Protein AF-A0A381QPS3-F1 (afdb_monomer)

pLDDT: mean 86.24, std 10.53, range [56.44, 96.69]

Organism: NCBI:txid408172

Foldseek 3Di:
DFKWWFQDKDLDVVVVVVVLVVLVPDPPRPDDPVQWDWFWADDPVGIMITTTGHDDPDPVVQVVVCVVCVPRCVDGDMDGSVVRD

Mean predicted aligned error: 4.9 Å

Sequence (85 aa):
MKFSIQVYTSDDYDVIKNMIKSMMNSVDSIFSSEDLYVAVLKHNFGNEFFLLYKNFNSRNEALDHCDKYVYFLDNCIIVNVQNLE

Structure (mmCIF, N/CA/C/O backbone):
data_AF-A0A381QPS3-F1
#
_entry.id   AF-A0A381QPS3-F1
#
loop_
_atom_site.group_PDB
_atom_site.id
_atom_site.type_symbol
_atom_site.label_atom_id
_atom_site.label_alt_id
_atom_site.label_comp_id
_atom_site.label_asym_id
_atom_site.label_entity_id
_atom_site.label_seq_id
_atom_site.pdbx_PDB_ins_code
_atom_site.Cartn_x
_atom_site.Cartn_y
_atom_site.Cartn_z
_atom_site.occupancy
_atom_site.B_iso_or_equiv
_atom_site.auth_seq_id
_atom_site.auth_comp_id
_atom_site.auth_asym_id
_atom_site.auth_atom_id
_atom_site.pdbx_PDB_model_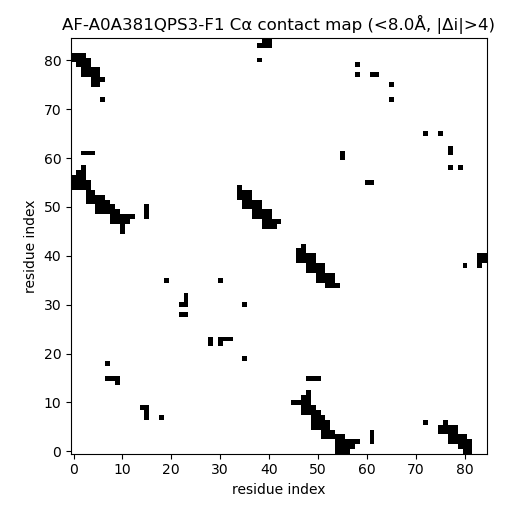num
ATOM 1 N N . MET A 1 1 ? 1.294 12.874 -2.014 1.00 74.06 1 MET A N 1
ATOM 2 C CA . MET A 1 1 ? 1.545 11.568 -2.662 1.00 74.06 1 MET A CA 1
ATOM 3 C C . MET A 1 1 ? 0.724 11.532 -3.942 1.00 74.06 1 MET A C 1
ATOM 5 O O . MET A 1 1 ? -0.423 11.951 -3.873 1.00 74.06 1 MET A O 1
ATOM 9 N N . LYS A 1 2 ? 1.294 11.169 -5.102 1.00 90.50 2 LYS A N 1
ATOM 10 C CA . LYS A 1 2 ? 0.534 11.167 -6.374 1.00 90.50 2 LYS A CA 1
ATOM 11 C C . LYS A 1 2 ? 0.117 9.758 -6.758 1.00 90.50 2 LYS A C 1
ATOM 13 O O . LYS A 1 2 ? -1.065 9.441 -6.725 1.00 90.50 2 LYS A O 1
ATOM 18 N N . PHE A 1 3 ? 1.093 8.910 -7.049 1.00 93.81 3 PHE A N 1
ATOM 19 C CA . PHE A 1 3 ? 0.865 7.506 -7.356 1.00 93.81 3 PHE A CA 1
ATOM 20 C C . PHE A 1 3 ? 1.543 6.632 -6.313 1.00 93.81 3 PHE A C 1
ATOM 22 O O . PHE A 1 3 ? 2.590 6.991 -5.778 1.00 93.81 3 PHE A O 1
ATOM 29 N N . SER A 1 4 ? 0.937 5.494 -6.016 1.00 93.69 4 SER A N 1
ATOM 30 C CA . SER A 1 4 ? 1.491 4.503 -5.102 1.00 93.69 4 SER A CA 1
ATOM 31 C C . SER A 1 4 ? 1.072 3.106 -5.532 1.00 93.69 4 SER A C 1
ATOM 33 O O . SER A 1 4 ? 0.186 2.953 -6.374 1.00 93.69 4 SER A O 1
ATOM 35 N N . ILE A 1 5 ? 1.716 2.093 -4.972 1.00 91.50 5 ILE A N 1
ATOM 36 C CA . ILE A 1 5 ? 1.378 0.697 -5.209 1.00 91.50 5 ILE A CA 1
ATOM 37 C C . ILE A 1 5 ? 0.526 0.209 -4.038 1.00 91.50 5 ILE A C 1
ATOM 39 O O . ILE A 1 5 ? 0.948 0.293 -2.887 1.00 91.50 5 ILE A O 1
ATOM 43 N N . GLN A 1 6 ? -0.671 -0.304 -4.311 1.00 91.50 6 GLN A N 1
ATOM 44 C CA . GLN A 1 6 ? -1.492 -0.958 -3.299 1.00 91.50 6 GLN A CA 1
ATOM 45 C C . GLN A 1 6 ? -0.915 -2.334 -2.985 1.00 91.50 6 GLN A C 1
ATOM 47 O O . GLN A 1 6 ? -0.811 -3.195 -3.857 1.00 91.50 6 GLN A O 1
ATOM 52 N N . VAL A 1 7 ? -0.604 -2.537 -1.710 1.00 90.06 7 VAL A N 1
ATOM 53 C CA . VAL A 1 7 ? -0.174 -3.827 -1.169 1.00 90.06 7 VAL A CA 1
ATOM 54 C C . VAL A 1 7 ? -1.360 -4.592 -0.598 1.00 90.06 7 VAL A C 1
ATOM 56 O O . VAL A 1 7 ? -1.469 -5.803 -0.766 1.00 90.06 7 VAL A O 1
ATOM 59 N N . TYR A 1 8 ? -2.259 -3.889 0.091 1.00 91.44 8 TYR A N 1
ATOM 60 C CA . TYR A 1 8 ? -3.409 -4.498 0.745 1.00 91.44 8 TYR A CA 1
ATOM 61 C C . TYR A 1 8 ? -4.537 -3.478 0.926 1.00 91.44 8 TYR A C 1
ATOM 63 O O . TYR A 1 8 ? -4.275 -2.277 0.993 1.00 91.44 8 TYR A O 1
ATOM 71 N N . THR A 1 9 ? -5.778 -3.952 1.023 1.00 93.44 9 THR A N 1
ATOM 72 C CA . THR A 1 9 ? -6.944 -3.133 1.389 1.00 93.44 9 THR A CA 1
ATOM 73 C C . THR A 1 9 ? -7.800 -3.876 2.409 1.00 93.44 9 THR A C 1
ATOM 75 O O . THR A 1 9 ? -7.849 -5.107 2.391 1.00 93.44 9 THR A O 1
ATOM 78 N N . SER A 1 10 ? -8.427 -3.141 3.322 1.00 95.88 10 SER A N 1
ATOM 79 C CA . SER A 1 10 ? -9.331 -3.670 4.346 1.00 95.88 10 SER A CA 1
ATOM 80 C C . SER A 1 10 ? -10.210 -2.545 4.884 1.00 95.88 10 SER A C 1
ATOM 82 O O . SER A 1 10 ? -9.746 -1.415 5.013 1.00 95.88 10 SER A O 1
ATOM 84 N N . ASP A 1 11 ? -11.450 -2.840 5.254 1.00 96.00 11 ASP A N 1
ATOM 85 C CA . ASP A 1 11 ? -12.306 -1.936 6.032 1.00 96.00 11 ASP A CA 1
ATOM 86 C C . ASP A 1 11 ? -11.965 -1.947 7.538 1.00 96.00 11 ASP A C 1
ATOM 88 O O . ASP A 1 11 ? -12.307 -1.021 8.274 1.00 96.00 11 ASP A O 1
ATOM 92 N N . ASP A 1 12 ? -11.215 -2.954 7.992 1.00 96.25 12 ASP A N 1
ATOM 93 C CA . ASP A 1 12 ? -10.665 -3.061 9.343 1.00 96.25 12 ASP A CA 1
ATOM 94 C C . ASP A 1 12 ? -9.202 -2.576 9.410 1.00 96.25 12 ASP A C 1
ATOM 96 O O . ASP A 1 12 ? -8.290 -3.161 8.811 1.00 96.25 12 ASP A O 1
ATOM 100 N N . TYR A 1 13 ? -8.960 -1.520 10.192 1.00 95.12 13 TYR A N 1
ATOM 101 C CA . TYR A 1 13 ? -7.632 -0.943 10.407 1.00 95.12 13 TYR A CA 1
ATOM 102 C C . TYR A 1 13 ? -6.688 -1.843 11.228 1.00 95.12 13 TYR A C 1
ATOM 104 O O . TYR A 1 13 ? -5.463 -1.746 11.089 1.00 95.12 13 TYR A O 1
ATOM 112 N N . ASP A 1 14 ? -7.206 -2.729 12.082 1.00 96.69 14 ASP A N 1
ATOM 113 C CA . ASP A 1 14 ? -6.378 -3.684 12.825 1.00 96.69 14 ASP A CA 1
ATOM 114 C C . ASP A 1 14 ? -5.760 -4.728 11.890 1.00 96.69 14 ASP A C 1
ATOM 116 O O . ASP A 1 14 ? -4.587 -5.084 12.055 1.00 96.69 14 ASP A O 1
ATOM 120 N N . VAL A 1 15 ? -6.483 -5.130 10.841 1.00 96.38 15 VAL A N 1
ATOM 121 C CA . VAL A 1 15 ? -5.949 -5.994 9.778 1.00 96.38 15 VAL A CA 1
ATOM 122 C C . VAL A 1 15 ? -4.792 -5.305 9.049 1.00 96.38 15 VAL A C 1
ATOM 124 O O . VAL A 1 15 ? -3.739 -5.917 8.869 1.00 96.38 15 VAL A O 1
ATOM 127 N N . ILE A 1 16 ? -4.919 -4.012 8.722 1.00 95.88 16 ILE A N 1
ATOM 128 C CA . ILE A 1 16 ? -3.830 -3.225 8.112 1.00 95.88 16 ILE A CA 1
ATOM 129 C C . ILE A 1 16 ? -2.593 -3.194 9.013 1.00 95.88 16 ILE A C 1
ATOM 131 O O . ILE A 1 16 ? -1.478 -3.448 8.554 1.00 95.88 16 ILE A O 1
ATOM 135 N N . LYS A 1 17 ? -2.771 -2.929 10.314 1.00 94.56 17 LYS A N 1
ATOM 136 C CA . LYS A 1 17 ? -1.662 -2.917 11.282 1.00 94.56 17 LYS A CA 1
ATOM 137 C C . LYS A 1 17 ? -0.974 -4.278 11.387 1.00 94.56 17 LYS A C 1
ATOM 139 O O . LYS A 1 17 ? 0.251 -4.332 11.501 1.00 94.56 17 LYS A O 1
ATOM 144 N N . ASN A 1 18 ? -1.735 -5.368 11.345 1.00 94.00 18 ASN A N 1
ATOM 145 C CA . ASN A 1 18 ? -1.177 -6.719 11.358 1.00 94.00 18 ASN A CA 1
ATOM 146 C C . ASN A 1 18 ? -0.415 -7.032 10.066 1.00 94.00 18 ASN A C 1
ATOM 148 O O . ASN A 1 18 ? 0.667 -7.613 10.140 1.00 94.00 18 ASN A O 1
ATOM 152 N N . MET A 1 19 ? -0.912 -6.577 8.913 1.00 91.25 19 MET A N 1
ATOM 153 C CA . MET A 1 19 ? -0.218 -6.718 7.633 1.00 91.25 19 MET A CA 1
ATOM 154 C C . MET A 1 19 ? 1.124 -5.976 7.631 1.00 91.25 19 MET A C 1
ATOM 156 O O . MET A 1 19 ? 2.148 -6.579 7.321 1.00 91.25 19 MET A O 1
ATOM 160 N N . ILE A 1 20 ? 1.156 -4.718 8.090 1.00 90.62 20 ILE A N 1
ATOM 161 C CA . ILE A 1 20 ? 2.403 -3.944 8.236 1.00 90.6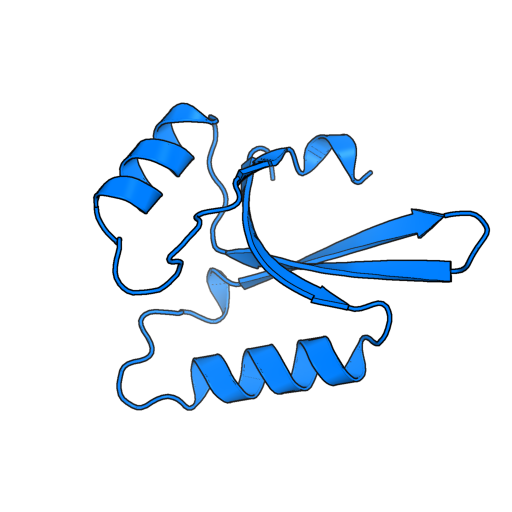2 20 ILE A CA 1
ATOM 162 C C . ILE A 1 20 ? 3.412 -4.699 9.110 1.00 90.62 20 ILE A C 1
ATOM 164 O O . ILE A 1 20 ? 4.560 -4.884 8.709 1.00 90.62 20 ILE A O 1
ATOM 168 N N . LYS A 1 21 ? 2.989 -5.188 10.285 1.00 90.56 21 LYS A N 1
ATOM 169 C CA . LYS A 1 21 ? 3.862 -5.970 11.177 1.00 90.56 21 LYS A CA 1
ATOM 170 C C . LYS A 1 21 ? 4.376 -7.241 10.506 1.00 90.56 21 LYS A C 1
ATOM 172 O O . LYS A 1 21 ? 5.552 -7.558 10.642 1.00 90.56 21 LYS A O 1
ATOM 177 N N . SER A 1 22 ? 3.511 -7.967 9.798 1.00 87.69 22 SER A N 1
ATOM 178 C CA . SER A 1 22 ? 3.886 -9.192 9.087 1.00 87.69 22 SER A CA 1
ATOM 179 C C . SER A 1 22 ? 4.929 -8.918 8.006 1.00 87.69 22 SER A C 1
ATOM 181 O O . SER A 1 22 ? 5.892 -9.670 7.885 1.00 87.69 22 SER A O 1
ATOM 183 N N . MET A 1 23 ? 4.764 -7.832 7.248 1.00 83.62 23 MET A N 1
ATOM 184 C CA . MET A 1 23 ? 5.716 -7.426 6.216 1.00 83.62 23 MET A CA 1
ATOM 185 C C . MET A 1 23 ? 7.060 -7.025 6.826 1.00 83.62 23 MET A C 1
ATOM 187 O O . MET A 1 23 ? 8.088 -7.514 6.378 1.00 83.62 23 MET A O 1
ATOM 191 N N . MET A 1 24 ? 7.055 -6.209 7.886 1.00 83.31 24 MET A N 1
ATOM 192 C CA . MET A 1 24 ? 8.278 -5.749 8.560 1.00 83.31 24 MET A CA 1
ATOM 193 C C . MET A 1 24 ? 9.059 -6.874 9.251 1.00 83.31 24 MET A C 1
ATOM 195 O O . MET A 1 24 ? 10.280 -6.799 9.343 1.00 83.31 24 MET A O 1
ATOM 199 N N . ASN A 1 25 ? 8.367 -7.901 9.751 1.00 83.38 25 ASN A N 1
ATOM 200 C CA . ASN A 1 25 ? 8.988 -9.027 10.453 1.00 83.38 25 ASN A CA 1
ATOM 201 C C . ASN A 1 25 ? 9.439 -10.157 9.512 1.00 83.38 25 ASN A C 1
ATOM 203 O O . ASN A 1 25 ? 9.996 -11.150 9.984 1.00 83.38 25 ASN A O 1
ATOM 207 N N . SER A 1 26 ? 9.185 -10.046 8.206 1.00 77.50 26 SER A N 1
ATOM 208 C CA . SER A 1 26 ? 9.673 -11.020 7.233 1.00 77.50 26 SER A CA 1
ATOM 209 C C . SER A 1 26 ? 11.196 -10.930 7.117 1.00 77.50 26 SER A C 1
ATOM 211 O O . SER A 1 26 ? 11.747 -9.841 6.958 1.00 77.50 26 SER A O 1
ATOM 213 N N . VAL A 1 27 ? 11.879 -12.077 7.171 1.00 59.44 27 VAL A N 1
ATOM 214 C CA . VAL A 1 27 ? 13.350 -12.179 7.076 1.00 59.44 27 VAL A CA 1
ATOM 215 C C . VAL A 1 27 ? 13.872 -11.620 5.742 1.00 59.44 27 VAL A C 1
ATOM 217 O O . VAL A 1 27 ? 14.985 -11.104 5.692 1.00 59.44 27 VAL A O 1
ATOM 220 N N . ASP A 1 28 ? 13.028 -11.628 4.707 1.00 65.69 28 ASP A N 1
ATOM 221 C CA . ASP A 1 28 ? 13.302 -11.086 3.372 1.00 65.69 28 ASP A CA 1
ATOM 222 C C . ASP A 1 28 ? 12.608 -9.731 3.124 1.00 65.69 28 ASP A C 1
ATOM 224 O O . ASP A 1 28 ? 12.325 -9.370 1.979 1.00 65.69 28 ASP A O 1
ATOM 228 N N . SER A 1 29 ? 12.260 -8.981 4.179 1.00 66.75 29 SER A N 1
ATOM 229 C CA . SER A 1 29 ? 11.540 -7.713 4.021 1.00 66.75 29 SER A CA 1
ATOM 230 C C . SER A 1 29 ? 12.361 -6.697 3.225 1.00 66.75 29 SER A C 1
ATOM 232 O O . SER A 1 29 ? 13.309 -6.096 3.728 1.00 66.75 29 SER A O 1
ATOM 234 N N . ILE A 1 30 ? 11.930 -6.435 1.991 1.00 69.38 30 ILE A N 1
ATOM 235 C CA . ILE A 1 30 ? 12.381 -5.291 1.185 1.00 69.38 30 ILE A CA 1
ATOM 236 C C . ILE A 1 30 ? 11.663 -3.986 1.569 1.00 69.38 30 ILE A C 1
ATOM 238 O O . ILE A 1 30 ? 11.905 -2.934 0.973 1.00 69.38 30 ILE A O 1
ATOM 242 N N . PHE A 1 31 ? 10.734 -4.055 2.525 1.00 74.94 31 PHE A N 1
ATOM 243 C CA . PHE A 1 31 ? 9.917 -2.929 2.946 1.00 74.94 31 PHE A CA 1
ATOM 244 C C . PHE A 1 31 ? 10.610 -2.176 4.078 1.00 74.94 31 PHE A C 1
ATOM 246 O O . PHE A 1 31 ? 10.808 -2.715 5.168 1.00 74.94 31 PHE A O 1
ATOM 253 N N . SER A 1 32 ? 10.930 -0.905 3.831 1.00 80.50 32 SER A N 1
ATOM 254 C CA . SER A 1 32 ? 11.233 0.048 4.896 1.00 80.50 32 SER A CA 1
ATOM 255 C C . SER A 1 32 ? 9.924 0.604 5.454 1.00 80.50 32 SER A C 1
ATOM 257 O O . SER A 1 32 ? 8.990 0.881 4.699 1.00 80.50 32 SER A O 1
ATOM 259 N N . SER A 1 33 ? 9.846 0.811 6.770 1.00 78.88 33 SER A N 1
ATOM 260 C CA . SER A 1 33 ? 8.671 1.437 7.393 1.00 78.88 33 SER A CA 1
ATOM 261 C C . SER A 1 33 ? 8.397 2.839 6.848 1.00 78.88 33 SER A C 1
ATOM 263 O O . SER A 1 33 ? 7.261 3.293 6.882 1.00 78.88 33 SER A O 1
ATOM 265 N N . GLU A 1 34 ? 9.425 3.525 6.342 1.00 86.50 34 GLU A N 1
ATOM 266 C CA . GLU A 1 34 ? 9.295 4.857 5.742 1.00 86.50 34 GLU A CA 1
ATOM 267 C C . GLU A 1 34 ? 8.674 4.837 4.336 1.00 86.50 34 GLU A C 1
ATOM 269 O O . GLU A 1 34 ? 8.225 5.874 3.855 1.00 86.50 34 GLU A O 1
ATOM 274 N N . ASP A 1 35 ? 8.640 3.671 3.686 1.00 88.44 35 ASP A N 1
ATOM 275 C CA . ASP A 1 35 ? 8.064 3.468 2.355 1.00 88.44 35 ASP A CA 1
ATOM 276 C C . ASP A 1 35 ? 6.601 2.992 2.418 1.00 88.44 35 ASP A C 1
ATOM 278 O O . ASP A 1 35 ? 5.966 2.849 1.371 1.00 88.44 35 ASP A O 1
ATOM 282 N N . LEU A 1 36 ? 6.067 2.724 3.614 1.00 90.12 36 LEU A N 1
ATOM 283 C CA . LEU A 1 36 ? 4.697 2.256 3.824 1.00 90.12 36 LEU A CA 1
ATOM 284 C C . LEU A 1 36 ? 3.801 3.381 4.339 1.00 90.12 36 LEU A C 1
ATOM 286 O O . LEU A 1 36 ? 4.129 4.079 5.298 1.00 90.12 36 LEU A O 1
ATOM 290 N N . TYR A 1 37 ? 2.624 3.511 3.736 1.00 91.44 37 TYR A N 1
ATOM 291 C CA . TYR A 1 37 ? 1.648 4.544 4.072 1.00 91.44 37 TYR A CA 1
ATOM 292 C C . TYR A 1 37 ? 0.243 3.953 4.129 1.00 91.44 37 TYR A C 1
ATOM 294 O O . TYR A 1 37 ? -0.052 2.970 3.454 1.00 91.44 37 TYR A O 1
ATOM 302 N N . VAL A 1 38 ? -0.642 4.578 4.907 1.00 93.25 38 VAL A N 1
ATOM 303 C CA . VAL A 1 38 ? -2.067 4.230 4.920 1.00 93.25 38 VAL A CA 1
ATOM 304 C C . VAL A 1 38 ? -2.873 5.407 4.393 1.00 93.25 38 VAL A C 1
ATOM 306 O O . VAL A 1 38 ? -2.811 6.49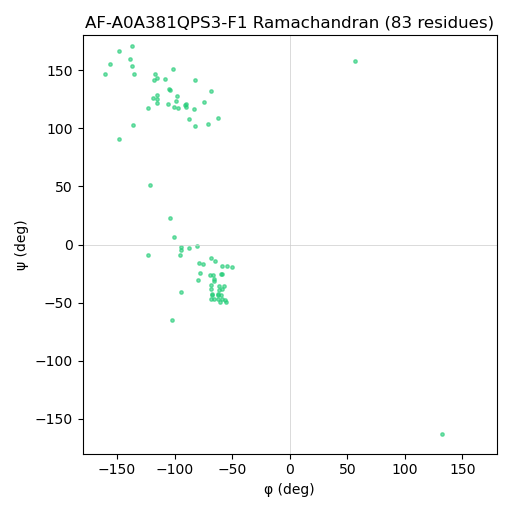8 4.960 1.00 93.25 38 VAL A O 1
ATOM 309 N N . ALA A 1 39 ? -3.631 5.178 3.324 1.00 93.06 39 ALA A N 1
ATOM 310 C CA . ALA A 1 39 ? -4.666 6.097 2.859 1.00 93.06 39 ALA A CA 1
ATOM 311 C C . ALA A 1 39 ? -6.045 5.593 3.299 1.00 93.06 39 ALA A C 1
ATOM 313 O O . ALA A 1 39 ? -6.245 4.390 3.468 1.00 93.06 39 ALA A O 1
ATOM 314 N N . VAL A 1 40 ? -6.989 6.512 3.501 1.00 92.81 40 VAL A N 1
ATOM 315 C CA . VAL A 1 40 ? -8.350 6.187 3.946 1.00 92.81 40 VAL A CA 1
ATOM 316 C C . VAL A 1 40 ? -9.341 6.739 2.940 1.00 92.81 40 VAL A C 1
ATOM 318 O O . VAL A 1 40 ? -9.442 7.953 2.796 1.00 92.81 40 VAL A O 1
ATOM 321 N N . LEU A 1 41 ? -10.102 5.854 2.308 1.00 91.38 41 LEU A N 1
ATOM 322 C CA . LEU A 1 41 ? -11.262 6.220 1.515 1.00 91.38 41 LEU A CA 1
ATOM 323 C C . LEU A 1 41 ? -12.493 6.203 2.418 1.00 91.38 41 LEU A C 1
ATOM 325 O O . LEU A 1 41 ? -12.833 5.179 3.009 1.00 91.38 41 LEU A O 1
ATOM 329 N N . LYS A 1 42 ? -13.170 7.342 2.539 1.00 90.00 42 LYS A N 1
ATOM 330 C CA . LYS A 1 42 ? -14.417 7.445 3.303 1.00 90.00 42 LYS A CA 1
ATOM 331 C C . LYS A 1 42 ? -15.599 7.364 2.354 1.00 90.00 42 LYS A C 1
ATOM 333 O O . LYS A 1 42 ? -15.694 8.152 1.418 1.00 90.00 42 LYS A O 1
ATOM 338 N N . HIS A 1 43 ? -16.537 6.469 2.628 1.00 86.12 43 HIS A N 1
ATOM 339 C CA . HIS A 1 43 ? -17.787 6.377 1.881 1.00 86.12 43 HIS A CA 1
ATOM 340 C C . HIS A 1 43 ? -18.980 6.160 2.822 1.00 86.12 43 HIS A C 1
ATOM 342 O O . HIS A 1 43 ? -18.818 5.876 4.007 1.00 86.12 43 HIS A O 1
ATOM 348 N N . ASN A 1 44 ? -20.205 6.240 2.298 1.00 89.75 44 ASN A N 1
ATOM 349 C CA . ASN A 1 44 ? -21.433 6.160 3.107 1.00 89.75 44 ASN A CA 1
ATOM 350 C C . ASN A 1 44 ? -21.590 4.854 3.909 1.00 89.75 44 ASN A C 1
ATOM 352 O O . ASN A 1 44 ? -22.363 4.817 4.861 1.00 89.75 44 ASN A O 1
ATOM 356 N N . PHE A 1 45 ? -20.867 3.796 3.536 1.00 86.69 45 PHE A N 1
ATOM 357 C CA . PHE A 1 45 ? -20.915 2.485 4.186 1.00 86.69 45 PHE A CA 1
ATOM 358 C C . PHE A 1 45 ? -19.753 2.224 5.162 1.00 86.69 45 PHE A C 1
ATOM 360 O O . PHE A 1 45 ? -19.640 1.114 5.666 1.00 86.69 45 PHE A O 1
ATOM 367 N N . GLY A 1 46 ? -18.892 3.215 5.433 1.00 90.44 46 GLY A N 1
ATOM 368 C CA . GLY A 1 46 ? -17.714 3.049 6.292 1.00 90.44 46 GLY A CA 1
ATOM 369 C C . GLY A 1 46 ? -16.421 3.606 5.696 1.00 90.44 46 GLY A C 1
ATOM 370 O O . GLY A 1 46 ? -16.443 4.420 4.772 1.00 90.44 46 GLY A O 1
ATOM 371 N N . ASN A 1 47 ? -15.297 3.168 6.257 1.00 92.81 47 ASN A N 1
ATOM 372 C CA . ASN A 1 47 ? -13.963 3.523 5.786 1.00 92.81 47 ASN A CA 1
ATOM 373 C C . ASN A 1 47 ? -13.326 2.308 5.118 1.00 92.81 47 ASN A C 1
ATOM 375 O O . ASN A 1 47 ? -13.451 1.202 5.631 1.00 92.81 47 ASN A O 1
ATOM 379 N N . GLU A 1 48 ? -12.583 2.541 4.048 1.00 94.56 48 GLU A N 1
ATOM 380 C CA . GLU A 1 48 ? -11.693 1.557 3.450 1.00 94.56 48 GLU A CA 1
ATOM 381 C C . GLU A 1 48 ? -10.248 2.053 3.576 1.00 94.56 48 GLU A C 1
ATOM 383 O O . GLU A 1 48 ? -9.930 3.203 3.260 1.00 94.56 48 GLU A O 1
ATOM 388 N N . PHE A 1 49 ? -9.373 1.203 4.102 1.00 95.25 49 PHE A N 1
AT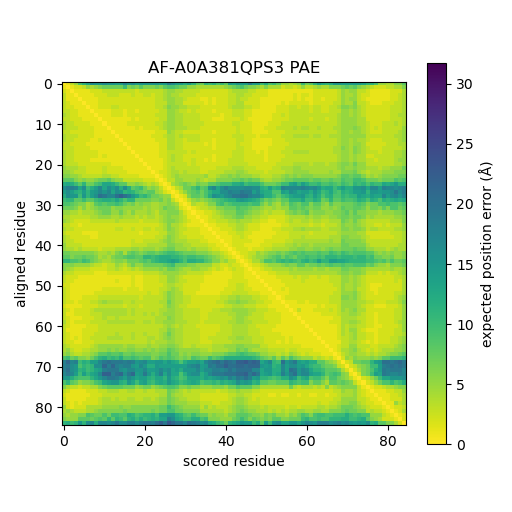OM 389 C CA . PHE A 1 49 ? -7.981 1.518 4.385 1.00 95.25 49 PHE A CA 1
ATOM 390 C C . PHE A 1 49 ? -7.079 0.854 3.351 1.00 95.25 49 PHE A C 1
ATOM 392 O O . PHE A 1 49 ? -7.024 -0.368 3.244 1.00 95.25 49 PHE A O 1
ATOM 399 N N . PHE A 1 50 ? -6.305 1.669 2.647 1.00 94.31 50 PHE A N 1
ATOM 400 C CA . PHE A 1 50 ? -5.352 1.225 1.642 1.00 94.31 50 PHE A CA 1
ATOM 401 C C . PHE A 1 50 ? -3.955 1.223 2.249 1.00 94.31 50 PHE A C 1
ATOM 403 O O . PHE A 1 50 ? -3.450 2.279 2.637 1.00 94.31 50 PHE A O 1
ATOM 410 N N . LEU A 1 51 ? -3.317 0.053 2.305 1.00 93.50 51 LEU A 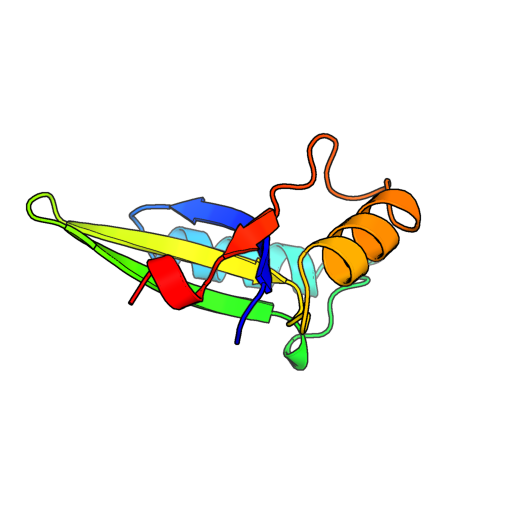N 1
ATOM 411 C CA . LEU A 1 51 ? -1.889 -0.062 2.579 1.00 93.50 51 LEU A CA 1
ATOM 412 C C . LEU A 1 51 ? -1.119 0.149 1.277 1.00 93.50 51 LEU A C 1
ATOM 414 O O . LEU A 1 51 ? -1.249 -0.623 0.323 1.00 93.50 51 LEU A O 1
ATOM 418 N N . LEU A 1 52 ? -0.319 1.204 1.262 1.00 92.69 52 LEU A N 1
ATOM 419 C CA . LEU A 1 52 ? 0.345 1.743 0.090 1.00 92.69 52 LEU A CA 1
ATOM 420 C C . LEU A 1 52 ? 1.864 1.665 0.244 1.00 92.69 52 LEU A C 1
ATOM 422 O O . LEU A 1 52 ? 2.397 1.911 1.327 1.00 92.69 52 LEU A O 1
ATOM 426 N N . TYR A 1 53 ? 2.553 1.349 -0.848 1.00 90.69 53 TYR A N 1
ATOM 427 C CA . TYR A 1 53 ? 4.003 1.235 -0.919 1.00 90.69 53 TYR A CA 1
ATOM 428 C C . TYR A 1 53 ? 4.591 2.234 -1.911 1.00 90.69 53 TYR A C 1
ATOM 430 O O . TYR A 1 53 ? 4.220 2.254 -3.090 1.00 90.69 53 TYR A O 1
ATOM 438 N N . LYS A 1 54 ? 5.550 3.022 -1.412 1.00 90.69 54 LYS A N 1
ATOM 439 C CA . LYS A 1 54 ? 6.272 4.099 -2.100 1.00 90.69 54 LYS A CA 1
ATOM 440 C C . LYS A 1 54 ? 5.374 5.188 -2.685 1.00 90.69 54 LYS A C 1
ATOM 442 O O . LYS A 1 54 ? 4.190 5.017 -2.949 1.00 90.69 54 LYS A O 1
ATOM 447 N N . ASN A 1 55 ? 5.963 6.358 -2.894 1.00 91.75 55 ASN A N 1
ATOM 448 C CA . ASN A 1 55 ? 5.313 7.477 -3.562 1.00 91.75 55 ASN A CA 1
ATOM 449 C C . ASN A 1 55 ? 6.046 7.762 -4.872 1.00 91.75 55 ASN A C 1
ATOM 451 O O . ASN A 1 55 ? 7.253 7.997 -4.870 1.00 91.75 55 ASN A O 1
ATOM 455 N N . PHE A 1 56 ? 5.300 7.772 -5.968 1.00 93.25 56 PHE A N 1
ATOM 456 C CA . PHE A 1 56 ? 5.794 8.012 -7.316 1.00 93.25 56 PHE A CA 1
ATOM 457 C C . PHE A 1 56 ? 5.199 9.308 -7.859 1.00 93.25 56 PHE A C 1
ATOM 459 O O . PHE A 1 56 ? 4.031 9.633 -7.610 1.00 93.25 56 PHE A O 1
ATOM 466 N N . ASN A 1 57 ? 5.991 10.056 -8.626 1.00 94.25 57 ASN A N 1
ATOM 467 C CA . ASN A 1 57 ? 5.538 11.313 -9.216 1.00 94.25 57 ASN A CA 1
ATOM 468 C C . ASN A 1 57 ? 4.659 11.081 -10.448 1.00 94.25 57 ASN A C 1
ATOM 470 O O . ASN A 1 57 ? 3.842 11.944 -10.783 1.00 94.25 57 ASN A O 1
ATOM 474 N N . SER A 1 58 ? 4.810 9.928 -11.104 1.00 94.50 58 SER A N 1
ATOM 475 C CA . SER A 1 58 ? 4.030 9.526 -12.272 1.00 94.50 58 SER A CA 1
ATOM 476 C C . SER A 1 58 ? 3.624 8.051 -12.219 1.00 94.50 58 SER A C 1
ATOM 478 O O . SER A 1 58 ? 4.246 7.238 -11.537 1.00 94.50 58 SER A O 1
ATOM 480 N N . ARG A 1 59 ? 2.588 7.693 -12.987 1.00 92.88 59 ARG A N 1
ATOM 481 C CA . ARG A 1 59 ? 2.175 6.295 -13.171 1.00 92.88 59 ARG A CA 1
ATOM 482 C C . ARG A 1 59 ? 3.275 5.445 -13.817 1.00 92.88 59 ARG A C 1
ATOM 484 O O . ARG A 1 59 ? 3.406 4.284 -13.455 1.00 92.88 59 ARG A O 1
ATOM 491 N N . ASN A 1 60 ? 4.051 6.021 -14.737 1.00 94.75 60 ASN A N 1
ATOM 492 C CA . ASN A 1 60 ? 5.126 5.312 -15.436 1.00 94.75 60 ASN A CA 1
ATOM 493 C C . ASN A 1 60 ? 6.267 4.945 -14.483 1.00 94.75 60 ASN A C 1
ATOM 495 O O . ASN A 1 60 ? 6.703 3.808 -14.497 1.00 94.75 60 ASN A O 1
ATOM 499 N N . GLU A 1 61 ? 6.671 5.851 -13.585 1.00 94.75 61 GLU A N 1
ATOM 500 C CA . GLU A 1 61 ? 7.671 5.529 -12.551 1.00 94.75 61 GLU A CA 1
ATOM 501 C C . GLU A 1 61 ? 7.221 4.365 -11.654 1.00 94.75 61 GLU A C 1
ATOM 503 O O . GLU A 1 61 ? 8.030 3.522 -11.270 1.00 94.75 61 GLU A O 1
ATOM 508 N N . ALA A 1 62 ? 5.927 4.314 -11.323 1.00 92.38 62 ALA A N 1
ATOM 509 C CA . ALA A 1 62 ? 5.352 3.217 -10.55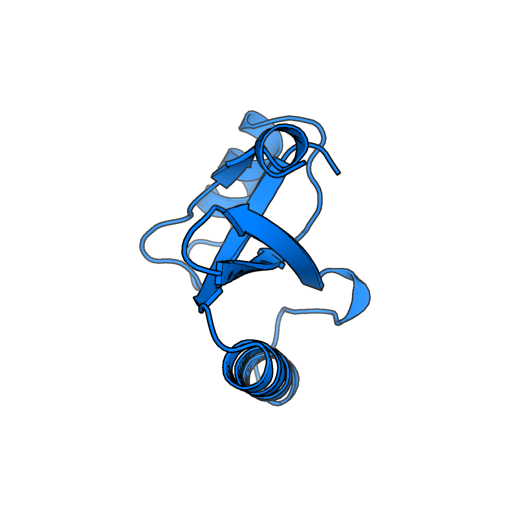1 1.00 92.38 62 ALA A CA 1
ATOM 510 C C . ALA A 1 62 ? 5.351 1.900 -11.350 1.00 92.38 62 ALA A C 1
ATOM 512 O O . ALA A 1 62 ? 5.721 0.867 -10.799 1.00 92.38 62 ALA A O 1
ATOM 513 N N . LEU A 1 63 ? 4.987 1.937 -12.639 1.00 91.06 63 LEU A N 1
ATOM 514 C CA . LEU A 1 63 ? 5.043 0.776 -13.541 1.00 91.06 63 LEU A CA 1
ATOM 515 C C . LEU A 1 63 ? 6.470 0.239 -13.684 1.00 91.06 63 LEU A C 1
ATOM 517 O O . LEU A 1 63 ? 6.690 -0.946 -13.458 1.00 91.06 63 LEU A O 1
ATOM 521 N N . ASP A 1 64 ? 7.441 1.114 -13.954 1.00 91.81 64 ASP A N 1
ATOM 522 C CA . ASP A 1 64 ? 8.855 0.741 -14.075 1.00 91.81 64 ASP A CA 1
ATOM 523 C C . ASP A 1 64 ? 9.361 0.061 -12.791 1.00 91.81 64 ASP A C 1
ATOM 525 O O . ASP A 1 64 ? 10.174 -0.866 -12.829 1.00 91.81 64 ASP A O 1
ATOM 529 N N . HIS A 1 65 ? 8.868 0.506 -11.630 1.00 89.50 65 HIS A N 1
ATOM 530 C CA . HIS A 1 65 ? 9.165 -0.131 -10.353 1.00 89.50 65 HIS A CA 1
ATOM 531 C C . HIS A 1 65 ? 8.523 -1.521 -10.238 1.00 89.50 65 HIS A C 1
ATOM 533 O O . HIS A 1 65 ? 9.209 -2.469 -9.860 1.00 89.50 65 HIS A O 1
ATOM 539 N N . CYS A 1 66 ? 7.241 -1.660 -10.586 1.00 86.75 66 CYS A N 1
ATOM 540 C CA . CYS A 1 66 ? 6.541 -2.947 -10.597 1.00 86.75 66 CYS A CA 1
ATOM 541 C C . CYS A 1 66 ? 7.259 -3.980 -11.486 1.00 86.75 66 CYS A C 1
ATOM 543 O O . CYS A 1 66 ? 7.525 -5.094 -11.039 1.00 86.75 66 CYS A O 1
ATOM 545 N N . ASP A 1 67 ? 7.633 -3.589 -12.707 1.00 85.94 67 ASP A N 1
ATOM 546 C CA . ASP A 1 67 ? 8.278 -4.463 -13.697 1.00 85.94 67 ASP A CA 1
ATOM 547 C C . ASP A 1 67 ? 9.676 -4.913 -13.257 1.00 85.94 67 ASP A C 1
ATOM 549 O O . ASP A 1 67 ? 10.138 -6.004 -13.595 1.00 85.94 67 ASP A O 1
ATOM 553 N N . LYS A 1 68 ? 10.367 -4.079 -12.475 1.00 83.50 68 LYS A N 1
ATOM 554 C CA . LYS A 1 68 ? 11.685 -4.403 -11.927 1.00 83.50 68 LYS A CA 1
ATOM 555 C C . LYS A 1 68 ? 11.607 -5.309 -10.695 1.00 83.50 68 LYS A C 1
ATOM 557 O O . LYS A 1 68 ? 12.529 -6.091 -10.460 1.00 83.50 68 LYS A O 1
ATOM 562 N N . TYR A 1 69 ? 10.536 -5.206 -9.910 1.00 74.81 69 TYR A N 1
ATOM 563 C CA . TYR A 1 69 ? 10.383 -5.873 -8.614 1.00 74.81 69 TYR A CA 1
ATOM 564 C C . TYR A 1 69 ? 9.148 -6.790 -8.577 1.00 74.81 69 TYR A C 1
ATOM 566 O O . TYR A 1 69 ? 8.356 -6.763 -7.637 1.00 74.81 69 TYR A O 1
ATOM 574 N N . VAL A 1 70 ? 9.047 -7.662 -9.586 1.00 59.34 70 VAL A N 1
ATOM 575 C CA . VAL A 1 70 ? 7.956 -8.633 -9.841 1.00 59.34 70 VAL A CA 1
ATOM 576 C C . VAL A 1 70 ? 7.663 -9.580 -8.661 1.00 59.34 70 VAL A C 1
ATOM 578 O O . VAL A 1 70 ? 6.587 -10.157 -8.580 1.00 59.34 70 VAL A O 1
ATOM 581 N N . TYR A 1 71 ? 8.588 -9.725 -7.709 1.00 59.91 71 TYR A N 1
ATOM 582 C CA . TYR A 1 71 ? 8.545 -10.754 -6.662 1.00 59.91 71 TYR A CA 1
ATOM 583 C C . TYR A 1 71 ? 7.434 -10.619 -5.605 1.00 59.91 71 TYR A C 1
ATOM 585 O O . TYR A 1 71 ? 7.238 -11.563 -4.844 1.00 59.91 71 TYR A O 1
ATOM 593 N N . PHE A 1 72 ? 6.718 -9.492 -5.518 1.00 60.59 72 PHE A N 1
ATOM 594 C CA . PHE A 1 72 ? 5.835 -9.223 -4.368 1.00 60.59 72 PHE A CA 1
ATOM 595 C C . PHE A 1 72 ? 4.371 -8.962 -4.720 1.00 60.59 72 PHE A C 1
ATOM 597 O O . PHE A 1 72 ? 3.538 -8.903 -3.818 1.00 60.59 72 PHE A O 1
ATOM 604 N N . LEU A 1 73 ? 4.035 -8.810 -6.001 1.00 62.66 73 LEU A N 1
ATOM 605 C CA . LEU A 1 73 ? 2.679 -8.504 -6.442 1.00 62.66 73 LEU A CA 1
ATOM 606 C C . LEU A 1 73 ? 2.454 -9.147 -7.810 1.00 62.66 73 LEU A C 1
ATOM 608 O O . LEU A 1 73 ? 2.680 -8.505 -8.833 1.00 62.66 73 LEU A O 1
ATOM 612 N N . ASP A 1 74 ? 1.947 -10.384 -7.826 1.00 62.00 74 ASP A N 1
ATOM 613 C CA . ASP A 1 74 ? 1.476 -11.052 -9.056 1.00 62.00 74 ASP A CA 1
ATOM 614 C C . ASP A 1 74 ? 0.515 -10.155 -9.868 1.00 62.00 74 ASP A C 1
ATOM 616 O O . ASP A 1 74 ? 0.352 -10.344 -11.069 1.00 62.00 74 ASP A O 1
ATOM 620 N N . ASN A 1 75 ? -0.079 -9.137 -9.226 1.00 69.62 75 ASN A N 1
ATOM 621 C CA . ASN A 1 75 ? -0.710 -7.989 -9.869 1.00 69.62 75 ASN A CA 1
ATOM 622 C C . ASN A 1 75 ? -0.322 -6.682 -9.155 1.00 69.62 75 ASN A C 1
ATOM 624 O O . ASN A 1 75 ? -0.865 -6.364 -8.096 1.00 69.62 75 ASN A O 1
ATOM 628 N N . CYS A 1 76 ? 0.598 -5.902 -9.731 1.00 85.81 76 CYS A N 1
ATOM 629 C CA . CYS A 1 76 ? 0.955 -4.588 -9.196 1.00 85.8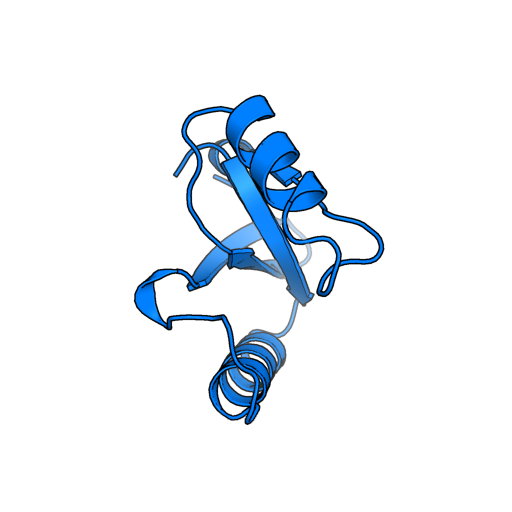1 76 CYS A CA 1
ATOM 630 C C . CYS A 1 76 ? -0.187 -3.584 -9.419 1.00 85.81 76 CYS A C 1
ATOM 632 O O . CYS A 1 76 ? -0.406 -3.094 -10.531 1.00 85.81 7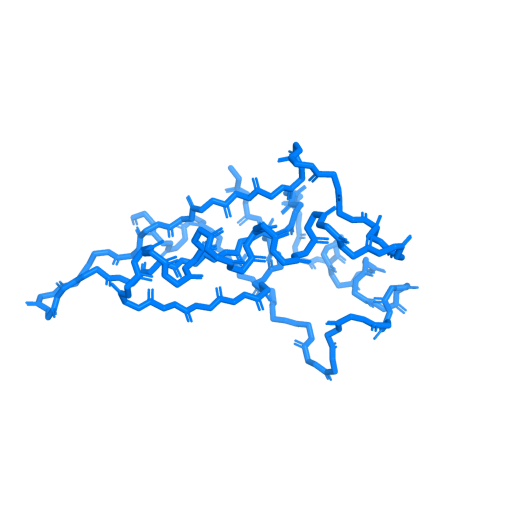6 CYS A O 1
ATOM 634 N N . ILE A 1 77 ? -0.941 -3.279 -8.363 1.00 90.31 77 ILE A N 1
ATOM 635 C CA . ILE A 1 77 ? -2.057 -2.334 -8.434 1.00 90.31 77 ILE A CA 1
ATOM 636 C C . ILE A 1 77 ? -1.524 -0.926 -8.181 1.00 90.31 77 ILE A C 1
ATOM 638 O O . ILE A 1 77 ? -1.190 -0.569 -7.055 1.00 90.31 77 ILE A O 1
ATOM 642 N N . ILE A 1 78 ? -1.465 -0.107 -9.230 1.00 91.94 78 ILE A N 1
ATOM 643 C CA . ILE A 1 78 ? -1.060 1.298 -9.115 1.00 91.94 78 ILE A CA 1
ATOM 644 C C . ILE A 1 78 ? -2.288 2.160 -8.851 1.00 91.94 78 ILE A C 1
ATOM 646 O O . ILE A 1 78 ? -3.206 2.232 -9.672 1.00 91.94 78 ILE A O 1
ATOM 650 N N . VAL A 1 79 ? -2.264 2.866 -7.729 1.00 91.81 79 VAL A N 1
ATOM 651 C CA . VAL A 1 79 ? -3.335 3.744 -7.271 1.00 91.81 79 VAL A CA 1
ATOM 652 C C . VAL A 1 79 ? -2.934 5.198 -7.485 1.00 91.81 79 VAL A C 1
ATOM 654 O O . VAL A 1 79 ? -1.823 5.606 -7.143 1.00 91.81 79 VAL A O 1
ATOM 657 N N . ASN A 1 80 ? -3.851 5.998 -8.035 1.00 92.25 80 ASN A N 1
ATOM 658 C CA . ASN A 1 80 ? -3.751 7.453 -7.973 1.00 92.25 80 ASN A CA 1
ATOM 659 C C . ASN A 1 80 ? -4.301 7.914 -6.621 1.00 92.25 80 ASN A C 1
ATOM 661 O O . ASN A 1 80 ? -5.512 7.969 -6.422 1.00 92.25 80 ASN A O 1
ATOM 665 N N . VAL A 1 81 ? -3.404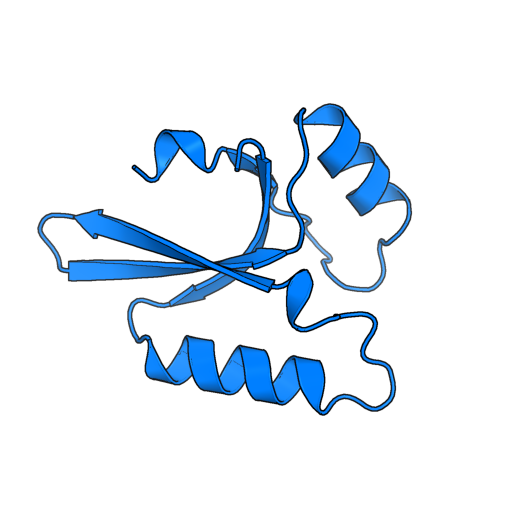 8.231 -5.696 1.00 88.19 81 VAL A N 1
ATOM 666 C CA . VAL A 1 81 ? -3.742 8.594 -4.316 1.00 88.19 81 VAL A CA 1
ATOM 667 C C . VAL A 1 81 ? -4.507 9.913 -4.259 1.00 88.19 81 VAL A C 1
ATOM 669 O O . VAL A 1 81 ? -5.333 10.093 -3.375 1.00 88.19 81 VAL A O 1
ATOM 672 N N . GLN A 1 82 ? -4.320 10.797 -5.242 1.00 86.12 82 GLN A N 1
ATOM 673 C CA . GLN A 1 82 ? -5.072 12.054 -5.324 1.00 86.12 82 GLN A CA 1
ATOM 674 C C . GLN A 1 82 ? -6.577 11.839 -5.553 1.00 86.12 82 GLN A C 1
ATOM 676 O O . GLN A 1 82 ? -7.346 12.776 -5.395 1.00 86.12 82 GLN A O 1
ATOM 681 N N . ASN A 1 83 ? -6.993 10.626 -5.938 1.00 79.81 83 ASN A N 1
ATOM 682 C CA . ASN A 1 83 ? -8.399 10.261 -6.107 1.00 79.81 83 ASN A CA 1
ATOM 683 C C . ASN A 1 83 ? -9.009 9.606 -4.850 1.00 79.81 83 ASN A C 1
ATOM 685 O O . ASN A 1 83 ? -10.177 9.231 -4.888 1.00 79.81 83 ASN A O 1
ATOM 689 N N . LEU A 1 84 ? -8.219 9.394 -3.788 1.00 72.69 84 LEU A N 1
ATOM 690 C CA . LEU A 1 84 ? -8.683 8.837 -2.508 1.00 72.69 84 LEU A CA 1
ATOM 691 C C . LEU A 1 84 ? -9.022 9.927 -1.474 1.00 72.69 84 LEU A C 1
ATOM 693 O O . LEU A 1 84 ? -9.550 9.595 -0.414 1.00 72.69 84 LEU A O 1
ATOM 697 N N . GLU A 1 85 ? -8.692 11.189 -1.773 1.00 56.44 85 GLU A N 1
ATOM 698 C CA . GLU A 1 85 ? -9.021 12.379 -0.969 1.00 56.44 85 GLU A CA 1
ATOM 699 C C . GLU A 1 85 ? -10.399 12.962 -1.310 1.00 56.44 85 GLU A C 1
ATOM 701 O O . GLU A 1 85 ? -10.756 13.003 -2.511 1.00 56.44 85 GLU A O 1
#

Radius of gyration: 12.83 Å; Cα contacts (8 Å, |Δi|>4): 132; chains: 1; bounding box: 35×25×28 Å

Nearest PDB structures (foldseek):
  7b8v-assembly4_P  TM=3.321E-01  e=6.047E-01  Thermus thermophilus HB27
  7b90-assembly1_E  TM=3.275E-01  e=6.047E-01  Thermus thermophilus HB8
  8w8f-assembly1_Z  TM=3.516E-01  e=2.909E+00  Homo sapiens
  8a3w-assembly1_U  TM=2.676E-01  e=5.453E+00  Leishmania major strain Friedlin
  7r81-assembly1_W1  TM=2.459E-01  e=7.950E+00  Neurospora crassa

Solvent-accessible surface area (backbone atoms only — not comparable to full-atom values): 4997 Å² total; per-residue (Å²): 114,43,20,27,32,52,80,46,76,39,68,48,66,67,59,52,54,50,49,54,50,54,49,62,69,37,95,81,47,87,64,53,78,88,39,53,47,77,48,63,37,78,53,100,90,48,52,38,38,35,35,30,42,50,73,24,93,38,69,63,60,45,48,58,47,41,74,72,53,56,89,81,41,100,68,72,42,76,40,59,48,69,74,48,110

Secondary structure (DSSP, 8-state):
--EEEEEEEES-HHHHHHHHHHHHT-TT----GGGEEEEEEEETTEEEEEEEEEEESSHHHHHHHHHH-GGG-SS-EEEEGGG--